Protein AF-A0A497BWL4-F1 (afdb_monomer_lite)

Sequence (86 aa):
MRVKRNSQLDKAHGCLAGLALGDAMGCPTEFMTPEQIAAEYGWVEGLVAAPIWHPHTALPAGRVTDDTEQAMALASVYLRDGRMSA

Structure (mmCIF, N/CA/C/O backbone):
data_AF-A0A497BWL4-F1
#
_entry.id   AF-A0A497BWL4-F1
#
loop_
_atom_site.group_PDB
_atom_site.id
_atom_site.type_symbol
_atom_site.label_atom_id
_atom_site.label_alt_id
_atom_site.label_comp_id
_atom_site.label_asym_id
_atom_site.label_entity_id
_atom_site.label_seq_id
_atom_site.pdbx_PDB_ins_code
_atom_site.Cartn_x
_atom_site.Cartn_y
_atom_site.Cartn_z
_atom_site.occupancy
_atom_site.B_iso_or_equiv
_atom_site.auth_seq_id
_atom_site.auth_comp_id
_atom_site.auth_asym_id
_atom_site.auth_atom_id
_atom_site.pdbx_PDB_model_num
ATOM 1 N N . MET A 1 1 ? -33.458 2.269 -7.902 1.00 43.69 1 MET A N 1
ATOM 2 C CA . MET A 1 1 ? -33.388 2.646 -6.473 1.00 43.69 1 MET A CA 1
ATOM 3 C C . MET A 1 1 ? -31.960 3.097 -6.171 1.00 43.69 1 MET A C 1
ATOM 5 O O . MET A 1 1 ? -31.059 2.273 -6.182 1.00 43.69 1 MET A O 1
ATOM 9 N N . ARG A 1 2 ? -31.707 4.408 -6.048 1.00 54.50 2 ARG A N 1
ATOM 10 C CA . ARG A 1 2 ? -30.355 4.956 -5.827 1.00 54.50 2 ARG A CA 1
ATOM 11 C C . ARG A 1 2 ? -30.098 4.965 -4.322 1.00 54.50 2 ARG A C 1
ATOM 13 O O . ARG A 1 2 ? -30.643 5.814 -3.624 1.00 54.50 2 ARG A O 1
ATOM 20 N N . VAL A 1 3 ? -29.331 3.996 -3.822 1.00 60.62 3 VAL A N 1
ATOM 21 C CA . VAL A 1 3 ? -28.881 3.990 -2.422 1.00 60.62 3 VAL A CA 1
ATOM 22 C C . VAL A 1 3 ? -28.117 5.295 -2.194 1.00 60.62 3 VAL A C 1
ATOM 24 O O . VAL A 1 3 ? -27.150 5.582 -2.905 1.00 60.62 3 VAL A O 1
ATOM 27 N N . LYS 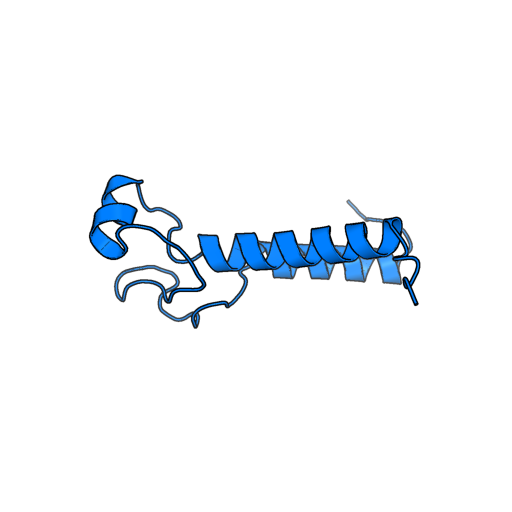A 1 4 ? -28.586 6.136 -1.263 1.00 60.53 4 LYS A N 1
ATOM 28 C CA . LYS A 1 4 ? -27.833 7.315 -0.824 1.00 60.53 4 LYS A CA 1
ATOM 29 C C . LYS A 1 4 ? -26.600 6.807 -0.083 1.00 60.53 4 LYS A C 1
ATOM 31 O O . LYS A 1 4 ? -26.666 6.479 1.094 1.00 60.53 4 LYS A O 1
ATOM 36 N N . ARG A 1 5 ? -25.501 6.696 -0.823 1.00 64.81 5 ARG A N 1
ATOM 37 C CA . ARG A 1 5 ? -24.157 6.444 -0.312 1.00 64.81 5 ARG A CA 1
ATOM 38 C C . ARG A 1 5 ? -23.845 7.449 0.802 1.00 64.81 5 ARG A C 1
ATOM 40 O O . ARG A 1 5 ? -24.014 8.656 0.601 1.00 64.81 5 ARG A O 1
ATOM 47 N N . ASN A 1 6 ? -23.514 6.954 1.993 1.00 73.19 6 ASN A N 1
ATOM 48 C CA . ASN A 1 6 ? -23.263 7.798 3.153 1.00 73.19 6 ASN A CA 1
ATOM 49 C C . ASN A 1 6 ? -21.863 8.399 2.995 1.00 73.19 6 ASN A C 1
ATOM 51 O O . ASN A 1 6 ? -20.860 7.760 3.305 1.00 73.19 6 ASN A O 1
ATOM 55 N N . SER A 1 7 ? -21.804 9.613 2.445 1.00 86.62 7 SER A N 1
ATOM 56 C CA . SER A 1 7 ? -20.593 10.166 1.828 1.00 86.62 7 SER A CA 1
ATOM 57 C C . SER A 1 7 ? -19.378 10.246 2.753 1.00 86.62 7 SER A C 1
ATOM 59 O O . SER A 1 7 ? -18.257 10.218 2.258 1.00 86.62 7 SER A O 1
ATOM 61 N N . GLN A 1 8 ? -19.569 10.346 4.072 1.00 92.25 8 GLN A N 1
ATOM 62 C CA . GLN A 1 8 ? -18.461 10.377 5.030 1.00 92.25 8 GLN A CA 1
ATOM 63 C C . GLN A 1 8 ? -17.903 8.986 5.336 1.00 92.25 8 GLN A C 1
ATOM 65 O O . GLN A 1 8 ? -16.687 8.824 5.354 1.00 92.25 8 GLN A O 1
ATOM 70 N N . LEU A 1 9 ? -18.764 7.981 5.520 1.00 93.38 9 LEU A N 1
ATOM 71 C CA . LEU A 1 9 ? -18.313 6.601 5.729 1.00 93.38 9 LEU A CA 1
ATOM 72 C C . LEU A 1 9 ? -17.647 6.047 4.472 1.00 93.38 9 LEU A C 1
ATOM 74 O O . LEU A 1 9 ? -16.603 5.415 4.570 1.00 93.38 9 LEU A O 1
ATOM 78 N N . ASP A 1 10 ? -18.186 6.357 3.291 1.00 95.06 10 ASP A N 1
ATOM 79 C CA . ASP A 1 10 ? -17.560 5.958 2.028 1.00 95.06 10 ASP A CA 1
ATOM 80 C C . ASP A 1 10 ? -16.163 6.574 1.871 1.00 95.06 10 ASP A C 1
ATOM 82 O O . ASP A 1 10 ? -15.235 5.901 1.430 1.00 95.06 10 ASP A O 1
ATOM 86 N N . LYS A 1 11 ? -15.987 7.839 2.276 1.00 95.25 11 LYS A N 1
ATOM 87 C CA . LYS A 1 11 ? -14.672 8.496 2.295 1.00 95.25 11 LYS A CA 1
ATOM 88 C C . LYS A 1 11 ? -13.733 7.876 3.325 1.00 95.25 11 LYS A C 1
ATOM 90 O O . LYS A 1 11 ? -12.564 7.690 3.017 1.00 95.25 11 LYS A O 1
ATOM 95 N N . ALA A 1 12 ? -14.225 7.552 4.520 1.00 95.44 12 ALA A N 1
ATOM 96 C CA . ALA A 1 12 ? -13.420 6.917 5.560 1.00 95.44 12 ALA A CA 1
ATOM 97 C C . ALA A 1 12 ? -12.939 5.522 5.127 1.00 95.44 12 ALA A C 1
ATOM 99 O O . ALA A 1 12 ? -11.748 5.232 5.213 1.00 95.44 12 ALA A O 1
ATOM 100 N N . HIS A 1 13 ? -13.831 4.693 4.576 1.00 95.69 13 HIS A N 1
ATOM 101 C CA . HIS A 1 13 ? -13.462 3.396 4.008 1.00 95.69 13 HIS A CA 1
ATOM 102 C C . HIS A 1 13 ? -12.508 3.545 2.824 1.00 95.69 13 HIS A C 1
ATOM 104 O O . HIS A 1 13 ? -11.518 2.826 2.753 1.00 95.69 13 HIS A O 1
ATOM 110 N N . GLY A 1 14 ? -12.770 4.493 1.920 1.00 97.25 14 GLY A N 1
ATOM 111 C CA . GLY A 1 14 ? -11.889 4.771 0.787 1.00 97.25 14 GLY A CA 1
ATOM 112 C C . GLY A 1 14 ? -10.495 5.233 1.213 1.00 97.25 14 GLY A C 1
ATOM 113 O O . GLY A 1 14 ? -9.520 4.847 0.584 1.00 97.25 14 GLY A O 1
ATOM 114 N N . CYS A 1 15 ? -10.387 6.001 2.300 1.00 97.62 15 CYS A N 1
ATOM 115 C CA . CYS A 1 15 ? -9.110 6.427 2.870 1.00 97.62 15 CYS A CA 1
ATOM 116 C C . CYS A 1 15 ? -8.292 5.227 3.369 1.00 97.62 15 CYS A C 1
ATOM 118 O O . CYS A 1 15 ? -7.147 5.053 2.965 1.00 97.62 15 CYS A O 1
ATOM 120 N N . LEU A 1 16 ? -8.901 4.356 4.182 1.00 97.81 16 LEU A N 1
ATOM 121 C CA . LEU A 1 16 ? -8.223 3.173 4.727 1.00 97.81 16 LEU A CA 1
ATOM 122 C C . LEU A 1 16 ? -7.894 2.137 3.644 1.00 97.81 16 LEU A C 1
ATOM 124 O O . LEU A 1 16 ? -6.803 1.578 3.634 1.00 97.81 16 LEU A O 1
ATOM 128 N N . ALA A 1 17 ? -8.813 1.907 2.702 1.00 98.06 17 ALA A N 1
ATOM 129 C CA . ALA A 1 17 ? -8.564 1.024 1.568 1.00 98.06 17 ALA A CA 1
ATOM 130 C C . ALA A 1 17 ? -7.476 1.588 0.643 1.00 98.06 17 ALA A C 1
ATOM 132 O O . ALA A 1 17 ? -6.647 0.832 0.152 1.00 98.06 17 ALA A O 1
ATOM 133 N N . GLY A 1 18 ? -7.459 2.905 0.422 1.00 98.38 18 GLY A N 1
ATOM 134 C CA . GLY A 1 18 ? -6.439 3.583 -0.373 1.00 98.38 18 GLY A CA 1
ATOM 135 C C . GLY A 1 18 ? -5.050 3.499 0.254 1.00 98.38 18 GLY A C 1
ATOM 136 O O . GLY A 1 18 ? -4.095 3.249 -0.472 1.00 98.38 18 GLY A O 1
ATOM 137 N N . LEU A 1 19 ? -4.949 3.632 1.582 1.00 98.62 19 LEU A N 1
ATOM 138 C CA . LEU A 1 19 ? -3.708 3.386 2.321 1.00 98.62 19 LEU A CA 1
ATOM 139 C C . LEU A 1 19 ? -3.200 1.962 2.071 1.00 98.62 19 LEU A C 1
ATOM 141 O O . LEU A 1 19 ? -2.100 1.797 1.559 1.00 98.62 19 LEU A O 1
ATOM 145 N N . ALA A 1 20 ? -4.031 0.954 2.353 1.00 98.62 20 ALA A N 1
ATOM 146 C CA . ALA A 1 20 ? -3.643 -0.450 2.218 1.00 98.62 20 ALA A CA 1
ATOM 147 C C . ALA A 1 20 ? -3.291 -0.841 0.773 1.00 98.62 20 ALA A C 1
ATOM 149 O O . ALA A 1 20 ? -2.353 -1.599 0.541 1.00 98.62 20 ALA A O 1
ATOM 150 N N . LEU A 1 21 ? -4.031 -0.322 -0.212 1.00 98.56 21 LEU A N 1
ATOM 151 C CA . LEU A 1 21 ? -3.746 -0.565 -1.626 1.00 98.56 21 LEU A CA 1
ATOM 152 C C . LEU A 1 21 ? -2.459 0.129 -2.074 1.00 98.56 21 LEU A C 1
ATOM 154 O O . LEU A 1 21 ? -1.682 -0.477 -2.802 1.00 98.56 21 LEU A O 1
ATOM 158 N N . GLY A 1 22 ? -2.234 1.377 -1.655 1.00 98.31 22 GLY A N 1
ATOM 159 C CA . GLY A 1 22 ? -1.025 2.126 -1.995 1.00 98.31 22 GLY A CA 1
ATOM 160 C C . GLY A 1 22 ? 0.235 1.486 -1.417 1.00 98.31 22 GLY A C 1
ATOM 161 O O . GLY A 1 22 ? 1.198 1.285 -2.150 1.00 98.31 22 GLY A O 1
ATOM 162 N N . ASP A 1 23 ? 0.182 1.105 -0.142 1.00 98.75 23 ASP A N 1
ATOM 163 C CA . ASP A 1 23 ? 1.214 0.331 0.556 1.00 98.75 23 ASP A CA 1
ATOM 164 C C . ASP A 1 23 ? 1.525 -0.973 -0.208 1.00 98.75 23 ASP A C 1
ATOM 166 O O . ASP A 1 23 ? 2.626 -1.152 -0.737 1.00 98.75 23 ASP A O 1
ATOM 170 N N . ALA A 1 24 ? 0.522 -1.837 -0.396 1.00 98.50 24 ALA A N 1
ATOM 171 C CA . ALA A 1 24 ? 0.726 -3.138 -1.029 1.00 98.50 24 ALA A CA 1
ATOM 172 C C . ALA A 1 24 ? 1.183 -3.050 -2.501 1.00 98.50 24 ALA A C 1
ATOM 174 O O . ALA A 1 24 ? 1.898 -3.934 -2.974 1.00 98.50 24 ALA A O 1
ATOM 175 N N . MET A 1 25 ? 0.769 -2.014 -3.244 1.00 98.31 25 MET A N 1
ATOM 176 C CA . MET A 1 25 ? 1.245 -1.768 -4.614 1.00 98.31 25 MET A CA 1
ATOM 177 C C . MET A 1 25 ? 2.671 -1.209 -4.652 1.00 98.31 25 MET A C 1
ATOM 179 O O . MET A 1 25 ? 3.396 -1.493 -5.602 1.00 98.31 25 MET A O 1
ATOM 183 N N . GLY A 1 26 ? 3.067 -0.416 -3.656 1.00 98.06 26 GLY A N 1
ATOM 184 C CA . GLY A 1 26 ? 4.392 0.198 -3.581 1.00 98.06 26 GLY A CA 1
ATOM 185 C C . GLY A 1 26 ? 5.478 -0.757 -3.085 1.00 98.06 26 GLY A C 1
ATOM 186 O O . GLY A 1 26 ? 6.607 -0.695 -3.576 1.00 98.06 26 GLY A O 1
ATOM 187 N N . CYS A 1 27 ? 5.131 -1.676 -2.178 1.00 98.31 27 CYS A N 1
ATOM 188 C CA . CYS A 1 27 ? 6.057 -2.601 -1.515 1.00 98.31 27 CYS A CA 1
ATOM 189 C C . CYS A 1 27 ? 7.021 -3.350 -2.468 1.00 98.31 27 CYS A C 1
ATOM 191 O O . CYS A 1 27 ? 8.220 -3.387 -2.184 1.00 98.31 27 CYS A O 1
ATOM 193 N N . PRO A 1 28 ? 6.584 -3.899 -3.623 1.00 98.38 28 PRO A N 1
ATOM 194 C CA . PRO A 1 28 ? 7.473 -4.602 -4.557 1.00 98.38 28 PRO A CA 1
ATOM 195 C C . PRO A 1 28 ? 8.472 -3.710 -5.310 1.00 98.38 28 PRO A C 1
ATOM 197 O O . PRO A 1 28 ? 9.328 -4.237 -6.022 1.00 98.38 28 PRO A O 1
ATOM 200 N N . THR A 1 29 ? 8.313 -2.387 -5.216 1.00 98.31 29 THR A N 1
ATOM 201 C CA . THR A 1 29 ? 9.126 -1.367 -5.903 1.00 98.31 29 THR A CA 1
ATOM 202 C C . THR A 1 29 ? 9.903 -0.467 -4.948 1.00 98.31 29 THR A C 1
ATOM 204 O O . THR A 1 29 ? 10.550 0.493 -5.371 1.00 98.31 29 THR A O 1
ATOM 207 N N . GLU A 1 30 ? 9.833 -0.746 -3.651 1.00 98.25 30 GLU A N 1
ATOM 208 C CA . GLU A 1 30 ? 10.554 0.020 -2.650 1.00 98.25 30 GLU A CA 1
ATOM 209 C C . GLU A 1 30 ? 12.069 -0.053 -2.895 1.00 98.25 30 GLU A C 1
ATOM 211 O O . GLU A 1 30 ? 12.605 -1.063 -3.342 1.00 98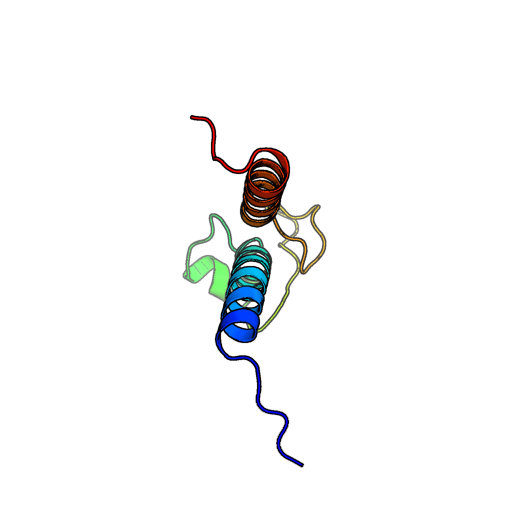.25 30 GLU A O 1
ATOM 216 N N . PHE A 1 31 ? 12.781 1.048 -2.654 1.00 98.00 31 PHE A N 1
ATOM 217 C CA . PHE A 1 31 ? 14.223 1.170 -2.925 1.00 98.00 31 PHE A CA 1
ATOM 218 C C . PHE A 1 31 ? 14.644 1.036 -4.402 1.00 98.00 31 PHE A C 1
ATOM 220 O O . PHE A 1 31 ? 15.843 1.025 -4.684 1.00 98.00 31 PHE A O 1
ATOM 227 N N . MET A 1 32 ? 13.700 0.976 -5.347 1.00 98.31 32 MET A N 1
ATOM 228 C CA . MET A 1 32 ? 13.991 0.915 -6.781 1.00 98.31 32 MET A CA 1
ATOM 229 C C . MET A 1 32 ? 13.926 2.299 -7.433 1.00 98.31 32 MET A C 1
ATOM 231 O O . MET A 1 32 ? 13.075 3.128 -7.107 1.00 98.31 32 MET A O 1
ATOM 235 N N . THR A 1 33 ? 14.800 2.552 -8.408 1.00 98.38 33 THR A N 1
ATOM 236 C CA . THR A 1 33 ? 14.661 3.707 -9.303 1.00 98.38 33 THR A CA 1
ATOM 237 C C . THR A 1 33 ? 13.574 3.453 -10.353 1.00 98.38 33 THR A C 1
ATOM 239 O O . THR A 1 33 ? 13.261 2.296 -10.650 1.00 98.38 33 THR A O 1
ATOM 242 N N . PRO A 1 34 ? 13.023 4.502 -10.991 1.00 98.19 34 PRO A N 1
ATOM 243 C CA . PRO A 1 34 ? 12.078 4.336 -12.096 1.00 98.19 34 PRO A CA 1
ATOM 244 C C . PRO A 1 34 ? 12.602 3.440 -13.230 1.00 98.19 34 PRO A C 1
ATOM 246 O O . PRO A 1 34 ? 11.842 2.653 -13.788 1.00 98.19 34 PRO A O 1
ATOM 249 N N . GLU A 1 35 ? 13.898 3.503 -13.547 1.00 98.50 35 GLU A N 1
ATOM 250 C CA . GLU A 1 35 ? 14.526 2.659 -14.571 1.00 98.50 35 GLU A CA 1
ATOM 251 C C . GLU A 1 35 ? 14.567 1.187 -14.150 1.00 98.50 35 GLU A C 1
ATOM 253 O O . GLU A 1 35 ? 14.325 0.309 -14.976 1.00 98.50 35 GLU A O 1
ATOM 258 N N . GLN A 1 36 ? 14.837 0.906 -12.870 1.00 98.44 36 GLN A N 1
ATOM 259 C CA . GLN A 1 36 ? 14.790 -0.455 -12.332 1.00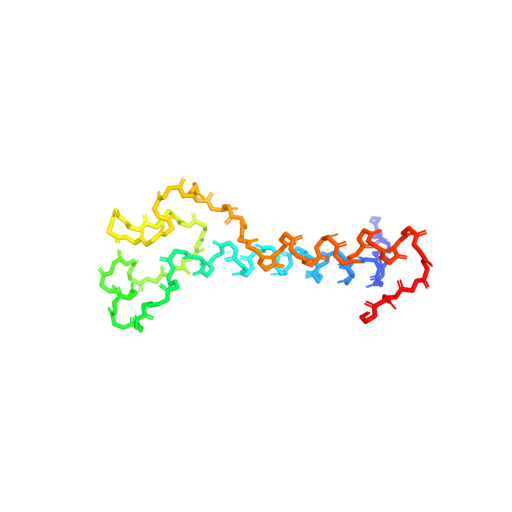 98.44 36 GLN A CA 1
ATOM 260 C C . GLN A 1 36 ? 13.360 -1.002 -12.346 1.00 98.44 36 GLN A C 1
ATOM 262 O O . GLN A 1 36 ? 13.153 -2.148 -12.734 1.00 98.44 36 GLN A O 1
ATOM 267 N N . ILE A 1 37 ? 12.368 -0.181 -11.985 1.00 98.50 37 ILE A N 1
ATOM 268 C CA . ILE A 1 37 ? 10.949 -0.565 -12.038 1.00 98.50 37 ILE A CA 1
ATOM 269 C C . ILE A 1 37 ? 10.545 -0.883 -13.482 1.00 98.50 37 ILE A C 1
ATOM 271 O O . ILE A 1 37 ? 9.922 -1.913 -13.734 1.00 98.50 37 ILE A O 1
ATOM 275 N N . ALA A 1 38 ? 10.947 -0.045 -14.441 1.00 98.38 38 ALA A N 1
ATOM 276 C CA . ALA A 1 38 ? 10.675 -0.274 -15.855 1.00 98.38 38 ALA A CA 1
ATOM 277 C C . ALA A 1 38 ? 11.365 -1.536 -16.398 1.00 98.38 38 ALA A C 1
ATOM 279 O O . ALA A 1 38 ? 10.787 -2.237 -17.225 1.00 98.38 38 ALA A O 1
ATOM 280 N N . ALA A 1 39 ? 12.576 -1.847 -15.932 1.00 98.25 39 ALA A N 1
ATOM 281 C CA . ALA A 1 39 ? 13.299 -3.048 -16.340 1.00 98.25 39 ALA A CA 1
ATOM 282 C C . ALA A 1 39 ? 12.686 -4.341 -15.773 1.00 98.25 39 ALA A C 1
ATOM 284 O O . ALA A 1 39 ? 12.611 -5.333 -16.493 1.00 98.25 39 ALA A O 1
ATOM 285 N N . GLU A 1 40 ? 12.244 -4.333 -14.512 1.00 97.81 40 GLU A N 1
ATOM 286 C CA . GLU A 1 40 ? 11.676 -5.514 -13.842 1.00 97.81 40 GLU A CA 1
ATOM 287 C C . GLU A 1 40 ? 10.201 -5.753 -14.197 1.00 97.81 40 GLU A C 1
ATOM 289 O O . GLU A 1 40 ? 9.781 -6.891 -14.397 1.00 97.81 40 GLU A O 1
ATOM 294 N N . TYR A 1 41 ? 9.406 -4.684 -14.303 1.00 97.69 41 TYR A N 1
ATOM 295 C CA . TYR A 1 41 ? 7.948 -4.775 -14.443 1.00 97.69 41 TYR A CA 1
ATOM 296 C C . TYR A 1 41 ? 7.389 -4.090 -15.694 1.00 97.69 41 TYR A C 1
ATOM 298 O O . TYR A 1 41 ? 6.238 -4.325 -16.060 1.00 97.69 41 TYR A O 1
ATOM 306 N N . GLY A 1 42 ? 8.151 -3.202 -16.335 1.00 97.94 42 GLY A N 1
ATOM 307 C CA . GLY A 1 42 ? 7.610 -2.242 -17.297 1.00 97.94 42 GLY A CA 1
AT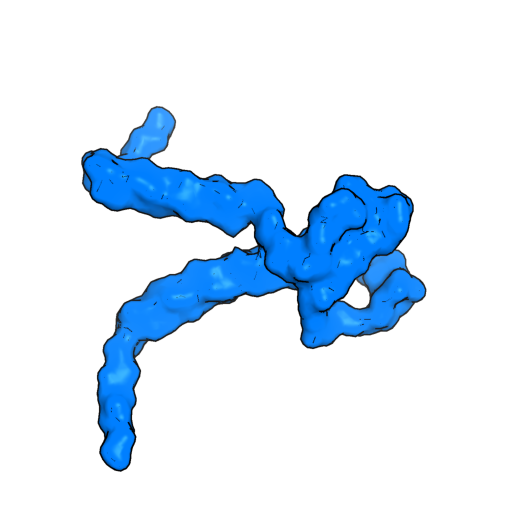OM 308 C C . GLY A 1 42 ? 6.766 -1.180 -16.593 1.00 97.94 42 GLY A C 1
ATOM 309 O O . GLY A 1 42 ? 7.261 -0.112 -16.241 1.00 97.94 42 GLY A O 1
ATOM 310 N N . TRP A 1 43 ? 5.488 -1.476 -16.369 1.00 97.25 43 TRP A N 1
ATOM 311 C CA . TRP A 1 43 ? 4.571 -0.610 -15.632 1.00 97.25 43 TRP A CA 1
ATOM 312 C C . TRP A 1 43 ? 3.785 -1.431 -14.610 1.00 97.25 43 TRP A C 1
ATOM 314 O O . TRP A 1 43 ? 3.230 -2.479 -14.936 1.00 97.25 43 TRP A O 1
ATOM 324 N N . VAL A 1 44 ? 3.733 -0.965 -13.362 1.00 97.19 44 VAL A N 1
ATOM 325 C CA . VAL A 1 44 ? 3.003 -1.662 -12.296 1.00 97.19 44 VAL A CA 1
ATOM 326 C C . VAL A 1 44 ? 1.519 -1.302 -12.383 1.00 97.19 44 VAL A C 1
ATOM 328 O O . VAL A 1 44 ? 1.104 -0.217 -11.985 1.00 97.19 44 VAL A O 1
ATOM 331 N N . GLU A 1 45 ? 0.712 -2.225 -12.907 1.00 96.31 45 GLU A N 1
ATOM 332 C CA . GLU A 1 45 ? -0.744 -2.051 -13.082 1.00 96.31 45 GLU A CA 1
ATOM 333 C C . GLU A 1 45 ? -1.587 -2.782 -12.027 1.00 96.31 45 GLU A C 1
ATOM 335 O O . GLU A 1 45 ? -2.816 -2.706 -12.046 1.00 96.31 45 GLU A O 1
ATOM 340 N N . GLY A 1 46 ? -0.955 -3.495 -11.094 1.00 96.94 46 GLY A N 1
ATOM 341 C CA . GLY A 1 46 ? -1.665 -4.281 -10.091 1.00 96.94 46 GLY A CA 1
ATOM 342 C C . GLY A 1 46 ? -0.787 -4.736 -8.934 1.00 96.94 46 GLY A C 1
ATOM 343 O O . GLY A 1 46 ? 0.345 -4.290 -8.772 1.00 96.94 46 GLY A O 1
ATOM 344 N N . LEU A 1 47 ? -1.334 -5.639 -8.121 1.00 98.31 47 LEU A N 1
ATOM 345 C CA . LEU A 1 47 ? -0.626 -6.243 -6.996 1.00 98.31 47 LEU A CA 1
ATOM 346 C C . LEU A 1 47 ? 0.330 -7.314 -7.526 1.00 98.31 47 LEU A C 1
ATOM 348 O O . LEU A 1 47 ? -0.102 -8.390 -7.942 1.00 98.31 47 LEU A O 1
ATOM 352 N N . VAL A 1 48 ? 1.621 -7.000 -7.527 1.00 98.12 48 VAL A N 1
ATOM 353 C CA . VAL A 1 48 ? 2.689 -7.877 -8.021 1.00 98.12 48 VAL A CA 1
ATOM 354 C C . VAL A 1 48 ? 3.519 -8.425 -6.862 1.00 98.12 48 VAL A C 1
ATOM 356 O O . VAL A 1 48 ? 3.506 -7.880 -5.760 1.00 98.12 48 VAL A O 1
ATOM 359 N N . ALA A 1 49 ? 4.207 -9.543 -7.087 1.00 97.88 49 ALA A N 1
ATOM 360 C CA . ALA A 1 49 ? 5.193 -10.049 -6.137 1.00 97.88 49 ALA A CA 1
ATOM 361 C C . ALA A 1 49 ? 6.520 -9.307 -6.337 1.00 97.88 49 ALA A C 1
ATOM 363 O O . ALA A 1 49 ? 6.859 -8.961 -7.468 1.00 97.88 49 ALA A O 1
ATOM 364 N N . ALA A 1 50 ? 7.273 -9.104 -5.256 1.00 98.06 50 ALA A N 1
ATOM 365 C CA . ALA A 1 50 ? 8.616 -8.544 -5.351 1.00 98.06 50 ALA A CA 1
ATOM 366 C C . ALA A 1 50 ? 9.577 -9.517 -6.071 1.00 98.06 50 ALA A C 1
ATOM 368 O O . ALA A 1 50 ? 9.395 -10.737 -5.966 1.00 98.06 50 ALA A O 1
ATOM 369 N N . PRO A 1 51 ? 10.613 -9.025 -6.778 1.00 97.50 51 PRO A N 1
ATOM 370 C CA . PRO A 1 51 ? 11.581 -9.868 -7.462 1.00 97.50 51 PRO A CA 1
ATOM 371 C C . PRO A 1 51 ? 12.419 -10.632 -6.433 1.00 97.50 51 PRO A C 1
ATOM 373 O O . PRO A 1 51 ? 12.593 -10.186 -5.300 1.00 97.50 51 PRO A O 1
ATOM 376 N N . ILE A 1 52 ? 13.003 -11.763 -6.832 1.00 97.12 52 ILE A N 1
ATOM 377 C CA . ILE A 1 52 ? 13.693 -12.684 -5.907 1.00 97.12 52 ILE A CA 1
ATOM 378 C C . ILE A 1 52 ? 14.863 -12.051 -5.131 1.00 97.12 52 ILE A C 1
ATOM 380 O O . ILE A 1 52 ? 15.248 -12.537 -4.071 1.00 97.12 52 ILE A O 1
ATOM 384 N N . TRP A 1 53 ? 15.451 -10.979 -5.663 1.00 96.88 53 TRP A N 1
ATOM 385 C CA . TRP A 1 53 ? 16.567 -10.262 -5.046 1.00 96.88 53 TRP A CA 1
ATOM 386 C C . TRP A 1 53 ? 16.121 -9.169 -4.061 1.00 96.88 53 TRP A C 1
ATOM 388 O O . TRP A 1 53 ? 16.954 -8.632 -3.332 1.00 96.88 53 TRP A O 1
ATOM 398 N N . HIS A 1 54 ? 14.835 -8.817 -4.042 1.00 98.00 54 HIS A N 1
ATOM 399 C CA . HIS A 1 54 ? 14.313 -7.685 -3.286 1.00 98.00 54 HIS A CA 1
ATOM 400 C C . HIS A 1 54 ? 14.085 -8.040 -1.805 1.00 98.00 54 HIS A C 1
ATOM 402 O O . HIS A 1 54 ? 13.647 -9.156 -1.510 1.00 98.00 54 HIS A O 1
ATOM 408 N N . PRO A 1 55 ? 14.305 -7.104 -0.856 1.00 97.19 55 PRO A N 1
ATOM 409 C CA . PRO A 1 55 ? 14.145 -7.362 0.581 1.00 97.19 55 PRO A CA 1
ATOM 410 C C . PRO A 1 55 ? 12.776 -7.939 0.967 1.00 97.19 55 PRO A C 1
ATOM 412 O O . PRO A 1 55 ? 12.673 -8.783 1.854 1.00 97.19 55 PRO A O 1
ATOM 415 N N . HIS A 1 56 ? 11.729 -7.530 0.251 1.00 97.12 56 HIS A N 1
ATOM 416 C CA . HIS A 1 56 ? 10.352 -7.977 0.467 1.00 97.12 56 HIS A CA 1
ATOM 417 C C . HIS A 1 56 ? 9.938 -9.218 -0.342 1.00 97.12 56 HIS A C 1
ATOM 419 O O . HIS A 1 56 ? 8.755 -9.537 -0.392 1.00 97.12 56 HIS A O 1
ATOM 425 N N . THR A 1 57 ? 10.874 -9.978 -0.930 1.00 97.50 57 THR A N 1
ATOM 426 C CA . THR A 1 57 ? 10.557 -11.199 -1.708 1.00 97.50 57 THR A CA 1
ATOM 427 C C . THR A 1 57 ? 9.794 -12.272 -0.924 1.00 97.50 57 THR A C 1
ATOM 429 O O . THR A 1 57 ? 9.124 -13.107 -1.529 1.00 97.50 57 THR A O 1
ATOM 432 N N . ALA A 1 58 ? 9.902 -12.286 0.407 1.00 97.31 58 ALA A N 1
ATOM 433 C CA . ALA A 1 58 ? 9.182 -13.234 1.255 1.00 97.31 58 ALA A CA 1
ATOM 434 C C . ALA A 1 58 ? 7.697 -12.868 1.440 1.00 97.31 58 ALA A C 1
ATOM 436 O O . ALA A 1 58 ? 6.912 -13.705 1.893 1.00 97.31 58 ALA A O 1
ATOM 437 N N . LEU A 1 59 ? 7.305 -11.631 1.118 1.00 97.00 59 LEU A N 1
ATOM 438 C CA . LEU A 1 59 ? 5.922 -11.184 1.210 1.00 97.00 59 LEU A CA 1
ATOM 439 C C . LEU A 1 59 ? 5.160 -11.596 -0.062 1.00 97.00 59 LEU A C 1
ATOM 441 O O . LEU A 1 59 ? 5.646 -11.370 -1.172 1.00 97.00 59 LEU A O 1
ATOM 445 N N . PRO A 1 60 ? 3.964 -12.201 0.060 1.00 97.38 60 PRO A N 1
ATOM 446 C CA . PRO A 1 60 ? 3.148 -12.503 -1.108 1.00 97.38 60 PRO A CA 1
ATOM 447 C C . PRO A 1 60 ? 2.624 -11.212 -1.750 1.00 97.38 60 PRO A C 1
ATOM 449 O O . PRO A 1 60 ? 2.429 -10.203 -1.071 1.00 97.38 60 PRO A O 1
ATOM 452 N N . ALA A 1 61 ? 2.330 -11.265 -3.052 1.00 97.81 61 ALA A N 1
ATOM 453 C CA . ALA A 1 61 ? 1.712 -10.153 -3.770 1.00 97.81 61 ALA A CA 1
ATOM 454 C C . ALA A 1 61 ? 0.447 -9.657 -3.047 1.00 97.81 61 ALA A C 1
ATOM 456 O O . ALA A 1 61 ? -0.419 -10.453 -2.675 1.00 97.81 61 ALA A O 1
ATOM 457 N N . GLY A 1 62 ? 0.340 -8.341 -2.853 1.00 97.81 62 GLY A N 1
ATOM 458 C CA . GLY A 1 62 ? -0.796 -7.728 -2.164 1.00 97.81 62 GLY A CA 1
ATOM 459 C C . GLY A 1 62 ? -0.718 -7.735 -0.635 1.00 97.81 62 GLY A C 1
ATOM 460 O O . GLY A 1 62 ? -1.671 -7.307 0.017 1.00 97.81 62 GLY A O 1
ATOM 461 N N . ARG A 1 63 ? 0.382 -8.213 -0.043 1.00 98.19 63 ARG A N 1
ATOM 462 C CA . ARG A 1 63 ? 0.636 -8.048 1.389 1.00 98.19 63 ARG A CA 1
ATOM 463 C C . ARG A 1 63 ? 0.974 -6.585 1.689 1.00 98.19 63 ARG A C 1
ATOM 465 O O . ARG A 1 63 ? 1.840 -6.015 1.043 1.00 98.19 63 ARG A O 1
ATOM 472 N N . VAL A 1 64 ? 0.293 -6.022 2.683 1.00 98.44 64 VAL A N 1
ATOM 473 C CA . VAL A 1 64 ? 0.611 -4.710 3.267 1.00 98.44 64 VAL A CA 1
ATOM 474 C C . VAL A 1 64 ? 1.866 -4.774 4.147 1.00 98.44 64 VAL A C 1
ATOM 476 O O . VAL A 1 64 ? 2.154 -5.842 4.706 1.00 98.44 64 VAL A O 1
ATOM 479 N N . THR A 1 65 ? 2.578 -3.655 4.280 1.00 98.31 65 THR A N 1
ATOM 480 C CA . THR A 1 65 ? 3.768 -3.488 5.125 1.00 98.31 65 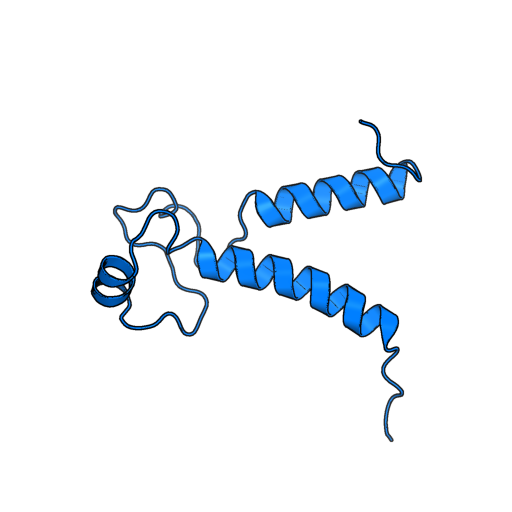THR A CA 1
ATOM 481 C C . THR A 1 65 ? 3.424 -2.879 6.490 1.00 98.31 65 THR A C 1
ATOM 483 O O . THR A 1 65 ? 2.262 -2.830 6.921 1.00 98.31 65 THR A O 1
ATOM 486 N N . ASP A 1 66 ? 4.459 -2.434 7.205 1.00 98.19 66 ASP A N 1
ATOM 487 C CA . ASP A 1 66 ? 4.332 -1.752 8.477 1.00 98.19 66 ASP A CA 1
ATOM 488 C C . ASP A 1 66 ? 3.536 -0.441 8.384 1.00 98.19 66 ASP A C 1
ATOM 490 O O . ASP A 1 66 ? 2.930 -0.065 9.385 1.00 98.19 66 ASP A O 1
ATOM 494 N N . ASP A 1 67 ? 3.433 0.207 7.218 1.00 98.38 67 ASP A N 1
ATOM 495 C CA . ASP A 1 67 ? 2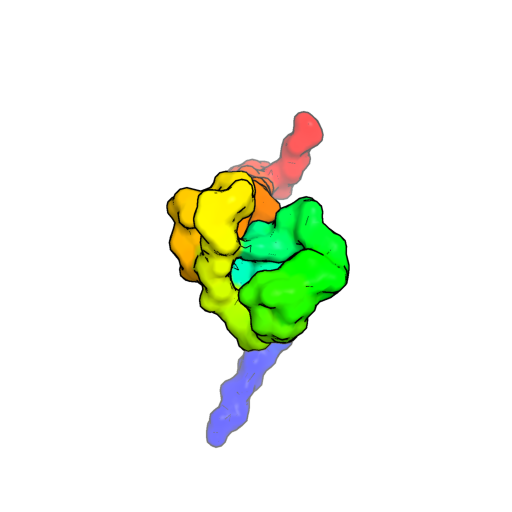.602 1.404 7.025 1.00 98.38 67 ASP A CA 1
ATOM 496 C C . ASP A 1 67 ? 1.136 1.147 7.412 1.00 98.38 67 ASP A C 1
ATOM 498 O O . ASP A 1 67 ? 0.559 1.832 8.269 1.00 98.38 67 ASP A O 1
ATOM 502 N N . THR A 1 68 ? 0.516 0.121 6.819 1.00 98.69 68 THR A N 1
ATOM 503 C CA . THR A 1 68 ? -0.868 -0.242 7.150 1.00 98.69 68 THR A CA 1
ATOM 504 C C . THR A 1 68 ? -0.966 -0.858 8.542 1.00 98.69 68 THR A C 1
ATOM 506 O O . THR A 1 68 ? -1.909 -0.559 9.281 1.00 98.69 68 THR A O 1
ATOM 509 N N . GLU A 1 69 ? -0.013 -1.713 8.930 1.00 98.31 69 GLU A N 1
ATOM 510 C CA . GLU A 1 69 ? -0.037 -2.377 10.238 1.00 98.31 69 GLU A CA 1
ATOM 511 C C . GLU A 1 69 ? 0.029 -1.348 11.387 1.00 98.31 69 GLU A C 1
ATOM 513 O O . GLU A 1 69 ? -0.774 -1.413 12.326 1.00 98.31 69 GLU A O 1
ATOM 518 N N . GLN A 1 70 ? 0.895 -0.335 11.287 1.00 97.94 70 GLN A N 1
ATOM 519 C CA . GLN A 1 70 ? 1.008 0.745 12.271 1.00 97.94 70 GLN A CA 1
ATOM 520 C C . GLN A 1 70 ? -0.209 1.675 12.254 1.00 97.94 70 GLN A C 1
ATOM 522 O O . GLN A 1 70 ? -0.702 2.050 13.323 1.00 97.94 70 GLN A O 1
ATOM 527 N N . ALA A 1 71 ? -0.758 2.011 11.083 1.00 97.62 71 ALA A N 1
ATOM 528 C CA . ALA A 1 71 ? -1.980 2.812 11.001 1.00 97.62 71 ALA A CA 1
ATOM 529 C C . ALA A 1 71 ? -3.164 2.127 11.706 1.00 97.62 71 ALA A C 1
ATOM 531 O O . ALA A 1 71 ? -3.899 2.760 12.472 1.00 97.62 71 ALA A O 1
ATOM 532 N N . MET A 1 72 ? -3.320 0.814 11.511 1.00 97.06 72 MET A N 1
ATOM 533 C CA . MET A 1 72 ? -4.349 0.022 12.187 1.00 97.06 72 MET A CA 1
ATOM 534 C C . MET A 1 72 ? -4.087 -0.103 13.692 1.00 97.06 72 MET A C 1
ATOM 536 O O . MET A 1 72 ? -5.035 -0.064 14.485 1.00 97.06 72 MET A O 1
ATOM 540 N N . ALA A 1 73 ? -2.823 -0.198 14.109 1.00 96.56 73 ALA A N 1
ATOM 541 C CA . ALA A 1 73 ? -2.454 -0.181 15.521 1.00 96.56 73 ALA A CA 1
ATOM 542 C C . ALA A 1 73 ? -2.829 1.154 16.191 1.00 96.56 73 ALA A C 1
ATOM 544 O O . ALA A 1 73 ? -3.479 1.151 17.239 1.00 96.56 73 ALA A O 1
ATOM 545 N N . LEU A 1 74 ? -2.514 2.292 15.564 1.00 96.25 74 LEU A N 1
ATOM 546 C CA . LEU A 1 74 ? -2.889 3.626 16.052 1.00 96.25 74 LEU A CA 1
ATOM 547 C C . LEU A 1 74 ? -4.408 3.801 16.140 1.00 96.25 74 LEU A C 1
ATOM 549 O O . LEU A 1 74 ? -4.921 4.270 17.159 1.00 96.25 74 LEU A O 1
ATOM 553 N N . ALA A 1 75 ? -5.144 3.378 15.109 1.00 95.69 75 ALA A N 1
ATOM 554 C CA . ALA A 1 75 ? -6.603 3.403 15.129 1.00 95.69 75 ALA A CA 1
ATOM 555 C C . ALA A 1 75 ? -7.163 2.564 16.290 1.00 95.69 75 ALA A C 1
ATOM 557 O O . ALA A 1 75 ? -8.072 3.003 16.993 1.00 95.69 75 ALA A O 1
ATOM 558 N N . SER A 1 76 ? -6.579 1.389 16.538 1.00 95.75 76 SER A N 1
ATOM 559 C CA . SER A 1 76 ? -6.977 0.507 17.640 1.00 95.75 76 SER A CA 1
ATOM 560 C C . SER A 1 76 ? -6.736 1.145 19.011 1.00 95.75 76 SER A C 1
ATOM 562 O O . SER A 1 76 ? -7.604 1.068 19.881 1.00 95.75 76 SER A O 1
ATOM 564 N N . VAL A 1 77 ? -5.597 1.820 19.206 1.00 96.44 77 VAL A N 1
ATOM 565 C CA . VAL A 1 77 ? -5.300 2.572 20.440 1.00 96.44 77 VAL A CA 1
ATOM 566 C C . VAL A 1 77 ? -6.314 3.694 20.648 1.00 96.44 77 VAL A C 1
ATOM 568 O O . VAL A 1 77 ? -6.892 3.801 21.726 1.00 96.44 77 VAL A O 1
ATOM 571 N N . TYR A 1 78 ? -6.597 4.485 19.614 1.00 96.12 78 TYR A N 1
ATOM 572 C CA . TYR A 1 78 ? -7.565 5.577 19.707 1.00 96.12 78 TYR A CA 1
ATOM 573 C C . TYR A 1 78 ? -8.974 5.097 20.043 1.00 96.12 78 TYR A C 1
ATOM 575 O O . TYR A 1 78 ? -9.639 5.684 20.893 1.00 96.12 78 TYR A O 1
ATOM 583 N N . LEU A 1 79 ? -9.428 4.019 19.400 1.00 96.06 79 LEU A N 1
ATOM 584 C CA . LEU A 1 79 ? -10.739 3.431 19.669 1.00 96.06 79 LEU A CA 1
ATOM 585 C C . LEU A 1 79 ? -10.848 2.901 21.103 1.00 96.06 79 LEU A C 1
ATOM 587 O O . LEU A 1 79 ? -11.925 2.972 21.692 1.00 96.06 79 LEU A O 1
ATOM 591 N N . ARG A 1 80 ? -9.748 2.388 21.666 1.00 96.44 80 ARG A N 1
ATOM 592 C CA . ARG A 1 80 ? -9.694 1.901 23.049 1.00 96.44 80 ARG A CA 1
ATOM 593 C C . ARG A 1 80 ? -9.657 3.040 24.069 1.00 96.44 80 ARG A C 1
ATOM 595 O O . ARG A 1 80 ? -10.392 2.993 25.051 1.00 96.44 80 ARG A O 1
ATOM 602 N N . ASP A 1 81 ? -8.811 4.044 23.843 1.00 96.44 81 ASP A N 1
ATOM 603 C CA . ASP A 1 81 ? -8.439 5.024 24.872 1.00 96.44 81 ASP A CA 1
ATOM 604 C C . ASP A 1 81 ? -9.117 6.396 24.683 1.00 96.44 81 ASP A C 1
ATOM 606 O O . ASP A 1 81 ? -9.030 7.262 25.555 1.00 96.44 81 ASP A O 1
ATOM 610 N N . GLY A 1 82 ? -9.774 6.628 23.541 1.00 96.69 82 GLY A N 1
ATOM 611 C CA . GLY A 1 82 ? -10.416 7.898 23.179 1.00 96.69 82 GLY A CA 1
ATOM 612 C C . GLY A 1 82 ? -9.438 9.046 22.897 1.00 96.69 82 GLY A C 1
ATOM 613 O O . GLY A 1 82 ? -9.858 10.189 22.708 1.00 96.69 82 GLY A O 1
ATOM 614 N N . ARG A 1 83 ? -8.130 8.767 22.891 1.00 94.00 83 ARG A N 1
ATOM 615 C CA . ARG A 1 83 ? -7.048 9.732 22.668 1.00 94.00 83 ARG A CA 1
ATOM 616 C C . ARG A 1 83 ? -5.805 9.032 22.134 1.00 94.00 83 ARG A C 1
ATOM 618 O O . ARG A 1 83 ? -5.595 7.855 22.401 1.00 94.00 83 ARG A O 1
ATOM 625 N N . MET A 1 84 ? -4.953 9.790 21.452 1.00 91.50 84 MET A N 1
ATOM 626 C CA . MET A 1 84 ? -3.578 9.365 21.194 1.00 91.50 84 MET A CA 1
ATOM 627 C C . MET A 1 84 ? -2.708 9.728 22.400 1.00 91.50 84 MET A C 1
ATOM 629 O O . MET A 1 84 ? -2.835 10.824 22.951 1.00 91.50 84 MET A O 1
ATOM 633 N N . SER A 1 85 ? -1.840 8.816 22.827 1.00 77.31 85 SER A N 1
ATOM 634 C CA . SER A 1 85 ? -0.735 9.125 23.738 1.00 77.31 85 SER A CA 1
ATOM 635 C C . SER A 1 85 ? 0.521 9.408 22.918 1.00 77.31 85 SER A C 1
ATOM 637 O O . SER A 1 85 ? 0.783 8.683 21.960 1.00 77.31 85 SER A O 1
ATOM 639 N N . ALA A 1 86 ? 1.255 10.459 23.285 1.00 67.00 86 ALA A N 1
ATOM 640 C CA . ALA A 1 86 ? 2.598 10.725 22.774 1.00 67.00 86 ALA A CA 1
ATOM 641 C C . ALA A 1 86 ? 3.632 9.823 23.458 1.00 67.00 86 ALA A C 1
ATOM 643 O O . ALA A 1 86 ? 3.378 9.446 24.629 1.00 67.00 86 ALA A O 1
#

pLDDT: mean 93.97, std 10.61, range [43.69, 98.75]

Secondary structure (DSSP, 8-state):
------HHHHHHHHHHHHHHHHHHHHGGGTT--HHHHHHHHSS--S--PPPTTSTTTTSPTT---HHHHHHHHHHHHHHHHSS---

Radius of gyration: 16.89 Å; chains: 1; bounding box: 50×24×42 Å

Foldseek 3Di:
DDPPDPVVVVVVVCVLVVQLQVQLLCQLCPPHDPVRCCVPPVDRPHFDAHDPPDPRNVPDGSDGDVSSVVVVVQVVCCVVPVDDDD